Protein AF-A0AB37HZ57-F1 (afdb_monomer_lite)

Sequence (129 aa):
MDNQESNLYPVRDLVLKEKDLIFTVYRKDIIKSRVSRKMRKGKSGIIESEYCYCLPEKIIKKKRFYQNQLPNARYIKKLCILNNERRIVQEIPILRVLQSRSGALNFGIDRSKFTEEVNKYIRKEECNE

Radius of gyration: 17.88 Å; chains: 1; bounding box: 34×40×71 Å

Foldseek 3Di:
DDPPDPPDDDVVVVDDDPVLQEAEDEPVQKDWDFDDPVNPPPDPPRDRRDTWIKGAPVNCVVDPSNVVSVVSQQNHQWYFYAYPVRDGPDIFGFPGWDQDPNRMITTHTPVVVVVVVVVVVVVVVVVVD

Structure (mmCIF, N/CA/C/O backbone):
data_AF-A0AB37HZ57-F1
#
_entry.id   AF-A0AB37HZ57-F1
#
loop_
_atom_site.group_PDB
_atom_site.id
_atom_site.type_symbol
_atom_site.label_atom_id
_atom_site.label_alt_id
_atom_site.label_comp_id
_atom_site.label_asym_id
_atom_site.label_entity_id
_atom_site.label_seq_id
_atom_site.pdbx_PDB_ins_code
_atom_site.Cartn_x
_atom_site.Cartn_y
_atom_site.Cartn_z
_atom_site.occupancy
_atom_site.B_iso_or_equiv
_atom_site.auth_seq_id
_atom_site.auth_comp_id
_atom_site.auth_asym_id
_atom_site.auth_atom_id
_atom_site.pdbx_PDB_model_num
ATOM 1 N N . MET A 1 1 ? 10.531 6.967 -46.966 1.00 40.00 1 MET A N 1
ATOM 2 C CA . MET A 1 1 ? 11.110 6.376 -45.744 1.00 40.00 1 MET A CA 1
ATOM 3 C C . MET A 1 1 ? 10.227 6.827 -44.610 1.00 40.00 1 MET A C 1
ATOM 5 O O . MET A 1 1 ? 10.283 7.994 -44.246 1.00 40.00 1 MET A O 1
ATOM 9 N N . ASP A 1 2 ? 9.338 5.948 -44.165 1.00 45.19 2 ASP A N 1
ATOM 10 C CA . ASP A 1 2 ? 8.450 6.241 -43.047 1.00 45.19 2 ASP A CA 1
ATOM 11 C C . ASP A 1 2 ? 9.291 6.368 -41.778 1.00 45.19 2 ASP A C 1
ATOM 13 O O . ASP A 1 2 ? 10.042 5.456 -41.424 1.00 45.19 2 ASP A O 1
ATOM 17 N N . ASN A 1 3 ? 9.205 7.528 -41.128 1.00 50.66 3 ASN A N 1
ATOM 18 C CA . ASN A 1 3 ? 9.802 7.756 -39.822 1.00 50.66 3 ASN A CA 1
ATOM 19 C C . ASN A 1 3 ? 9.140 6.791 -38.833 1.00 50.66 3 ASN A C 1
ATOM 21 O O . ASN A 1 3 ? 8.027 7.035 -38.374 1.00 50.66 3 ASN A O 1
ATOM 25 N N . GLN A 1 4 ? 9.821 5.691 -38.510 1.00 57.97 4 GLN A N 1
ATOM 26 C CA . GLN A 1 4 ? 9.498 4.902 -37.329 1.00 57.97 4 GLN A CA 1
ATOM 27 C C . GLN A 1 4 ? 9.702 5.810 -36.115 1.00 57.97 4 GLN A C 1
ATOM 29 O O . GLN A 1 4 ? 10.832 6.029 -35.676 1.00 57.97 4 GLN A O 1
ATOM 34 N N . GLU A 1 5 ? 8.614 6.385 -35.601 1.00 60.81 5 GLU A N 1
ATOM 35 C CA . GLU A 1 5 ? 8.634 7.047 -34.303 1.00 60.81 5 GLU A CA 1
ATOM 36 C C . GLU A 1 5 ? 9.216 6.065 -33.284 1.00 60.81 5 GLU A C 1
ATOM 38 O O . GLU A 1 5 ? 8.769 4.924 -33.149 1.00 60.81 5 GLU A O 1
ATOM 43 N N . SER A 1 6 ? 10.286 6.485 -32.611 1.00 66.12 6 SER A N 1
ATOM 44 C CA . SER A 1 6 ? 10.957 5.651 -31.625 1.00 66.12 6 SER A CA 1
ATOM 45 C C . SER A 1 6 ? 9.946 5.277 -30.532 1.00 66.12 6 SER A C 1
ATOM 47 O O . SER A 1 6 ? 9.426 6.159 -29.851 1.00 66.12 6 SER A O 1
ATOM 49 N N . ASN A 1 7 ? 9.717 3.979 -30.313 1.00 68.44 7 ASN A N 1
ATOM 50 C CA . ASN A 1 7 ? 8.858 3.440 -29.243 1.00 68.44 7 ASN A CA 1
ATOM 51 C C . ASN A 1 7 ? 9.414 3.680 -27.817 1.00 68.44 7 ASN A C 1
ATOM 53 O O . ASN A 1 7 ? 8.986 3.035 -26.858 1.00 68.44 7 ASN A O 1
ATOM 57 N N . LEU A 1 8 ? 10.415 4.548 -27.660 1.00 80.00 8 LEU A N 1
ATOM 58 C CA . LEU A 1 8 ? 11.048 4.842 -26.383 1.00 80.00 8 LEU A CA 1
ATOM 59 C C . LEU A 1 8 ? 10.315 5.982 -25.678 1.00 80.00 8 LEU A C 1
ATOM 61 O O . LEU A 1 8 ? 10.064 7.038 -26.256 1.00 80.00 8 LEU A O 1
ATOM 65 N N . TYR A 1 9 ? 10.027 5.783 -24.393 1.00 73.94 9 TYR A N 1
ATOM 66 C CA . TYR A 1 9 ? 9.503 6.849 -23.551 1.00 73.94 9 TYR A CA 1
ATOM 67 C C . TYR A 1 9 ? 10.554 7.957 -23.381 1.00 73.94 9 TYR A C 1
ATOM 69 O O . TYR A 1 9 ? 11.706 7.661 -23.043 1.00 73.94 9 TYR A O 1
ATOM 77 N N . PRO A 1 10 ? 10.174 9.234 -23.549 1.00 77.88 10 PRO A N 1
ATOM 78 C CA . PRO A 1 10 ? 11.018 10.361 -23.182 1.00 77.88 10 PRO A CA 1
ATOM 79 C C . PRO A 1 10 ? 11.508 10.239 -21.733 1.00 77.88 10 PRO A C 1
ATOM 81 O O . PRO A 1 10 ? 10.733 9.893 -20.844 1.00 77.88 10 PRO A O 1
ATOM 84 N N . VAL A 1 11 ? 12.771 10.591 -21.458 1.00 77.44 11 VAL A N 1
ATOM 85 C CA . VAL A 1 11 ? 13.366 10.498 -20.104 1.00 77.44 11 VAL A CA 1
ATOM 86 C C . VAL A 1 11 ? 12.505 11.197 -19.047 1.00 77.44 11 VAL A C 1
ATOM 88 O O . VAL A 1 11 ? 12.324 10.674 -17.953 1.00 77.44 11 VAL A O 1
ATOM 91 N N . ARG A 1 12 ? 11.907 12.343 -19.393 1.00 75.12 12 ARG A N 1
ATOM 92 C CA . ARG A 1 12 ? 10.976 13.088 -18.527 1.00 75.12 12 ARG A CA 1
ATOM 93 C C . ARG A 1 12 ? 9.761 12.270 -18.069 1.00 75.12 12 ARG A C 1
ATOM 95 O O . ARG A 1 12 ? 9.268 12.503 -16.972 1.00 75.12 12 ARG A O 1
ATOM 102 N N . ASP A 1 13 ? 9.311 11.314 -18.878 1.00 71.38 13 ASP A N 1
ATOM 103 C CA . ASP A 1 13 ? 8.165 10.449 -18.586 1.00 71.38 13 ASP A CA 1
ATOM 104 C C . ASP A 1 13 ? 8.575 9.231 -17.739 1.00 71.38 13 ASP A C 1
ATOM 106 O O . ASP A 1 13 ? 7.723 8.552 -17.172 1.00 71.38 13 ASP A O 1
ATOM 110 N N . LEU A 1 14 ? 9.884 8.984 -17.600 1.00 78.62 14 LEU A N 1
ATOM 111 C CA . LEU A 1 14 ? 10.457 7.969 -16.710 1.00 78.62 14 LEU A CA 1
ATOM 112 C C . LEU A 1 14 ? 10.701 8.498 -15.286 1.00 78.62 14 LEU A C 1
ATOM 114 O O . LEU A 1 14 ? 10.965 7.711 -14.373 1.00 78.62 14 LEU A O 1
ATOM 118 N N . VAL A 1 15 ? 10.633 9.819 -15.080 1.00 84.69 15 VAL A N 1
ATOM 119 C CA . VAL A 1 15 ? 10.831 10.447 -13.769 1.00 84.69 15 VAL A CA 1
ATOM 120 C C . VAL A 1 15 ? 9.539 10.376 -12.958 1.00 84.69 15 VAL A C 1
ATOM 122 O O . VAL A 1 15 ? 8.493 10.877 -13.370 1.00 84.69 15 VAL A O 1
ATOM 125 N N . LEU A 1 16 ? 9.628 9.788 -11.766 1.00 86.00 16 LEU A N 1
ATOM 126 C CA . LEU A 1 16 ? 8.512 9.718 -10.825 1.00 86.00 16 LEU A CA 1
ATOM 127 C C . LEU A 1 16 ? 8.184 11.104 -10.268 1.00 86.00 16 LEU A C 1
ATOM 129 O O . LEU A 1 16 ? 9.069 11.825 -9.809 1.00 86.00 16 LEU A O 1
ATOM 133 N N . LYS A 1 17 ? 6.897 11.442 -10.241 1.00 89.31 17 LYS A N 1
ATOM 134 C CA . LYS A 1 17 ? 6.364 12.627 -9.559 1.00 89.31 17 LYS A CA 1
ATOM 135 C C . LYS A 1 17 ? 5.893 12.243 -8.159 1.00 89.31 17 LYS A C 1
ATOM 137 O O . LYS A 1 17 ? 5.670 11.071 -7.871 1.00 89.31 17 LYS A O 1
ATOM 142 N N . GLU A 1 18 ? 5.664 13.221 -7.286 1.00 88.94 18 GLU A N 1
ATOM 143 C CA . GLU A 1 18 ? 5.202 12.953 -5.912 1.00 88.94 18 GLU A CA 1
ATOM 144 C C . GLU A 1 18 ? 3.930 12.097 -5.865 1.00 88.94 18 GLU A C 1
ATOM 146 O O . GLU A 1 18 ? 3.846 11.146 -5.090 1.00 88.94 18 GLU A O 1
ATOM 151 N N . LYS A 1 19 ? 2.973 12.367 -6.763 1.00 89.69 19 LYS A N 1
ATOM 152 C CA . LYS A 1 19 ? 1.745 11.570 -6.903 1.00 89.69 19 LYS A CA 1
ATOM 153 C C . LYS A 1 19 ? 2.009 10.093 -7.221 1.00 89.69 19 LYS A C 1
ATOM 155 O O . LYS A 1 19 ? 1.213 9.245 -6.839 1.00 89.69 19 LYS A O 1
ATOM 160 N N . ASP A 1 20 ? 3.121 9.784 -7.888 1.00 91.00 20 ASP A N 1
ATOM 161 C CA . ASP A 1 20 ? 3.502 8.423 -8.277 1.00 91.00 20 ASP A CA 1
ATOM 162 C C . ASP A 1 20 ? 4.106 7.639 -7.103 1.00 91.00 20 ASP A C 1
ATOM 164 O O . ASP A 1 20 ? 4.248 6.420 -7.175 1.00 91.00 20 ASP A O 1
ATOM 168 N N . LEU A 1 21 ? 4.442 8.329 -6.007 1.00 95.12 21 LEU A N 1
ATOM 169 C CA . LEU A 1 21 ? 4.914 7.737 -4.755 1.00 95.12 21 LEU A CA 1
ATOM 170 C C . LEU A 1 21 ? 3.761 7.403 -3.795 1.00 95.12 21 LEU A C 1
ATOM 172 O O . LEU A 1 21 ? 4.005 6.860 -2.712 1.00 95.12 21 LEU A O 1
ATOM 176 N N . ILE A 1 22 ? 2.519 7.720 -4.171 1.00 96.38 22 ILE A N 1
ATOM 177 C CA . ILE A 1 22 ? 1.321 7.522 -3.357 1.00 96.38 22 ILE A CA 1
ATOM 178 C C . ILE A 1 22 ? 0.486 6.398 -3.961 1.00 96.38 22 ILE A C 1
ATOM 180 O O . ILE A 1 22 ? 0.133 6.424 -5.136 1.00 96.38 22 ILE A O 1
ATOM 184 N N . PHE A 1 23 ? 0.133 5.415 -3.136 1.00 97.62 23 PHE A N 1
ATOM 185 C CA . PHE A 1 23 ? -0.824 4.379 -3.506 1.00 97.62 23 PHE A CA 1
ATOM 186 C C . PHE A 1 23 ? -2.129 4.616 -2.758 1.00 97.62 23 PHE A C 1
ATOM 188 O O . PHE A 1 23 ? -2.129 4.744 -1.536 1.00 97.62 23 PHE A O 1
ATOM 195 N N . THR A 1 24 ? -3.253 4.649 -3.467 1.00 97.50 24 THR A N 1
ATOM 196 C CA . THR A 1 24 ? -4.583 4.809 -2.870 1.00 97.50 24 THR A CA 1
ATOM 197 C C . THR A 1 24 ? -5.365 3.507 -2.896 1.00 97.50 24 THR A C 1
ATOM 199 O O . THR A 1 24 ? -5.432 2.810 -3.912 1.00 97.50 24 THR A O 1
ATOM 202 N N . VAL A 1 25 ? -5.999 3.187 -1.768 1.00 97.69 25 VAL A N 1
ATOM 203 C CA . VAL A 1 25 ? -6.759 1.950 -1.584 1.00 97.69 25 VAL A CA 1
ATOM 204 C C . VAL A 1 25 ? -8.041 2.176 -0.807 1.00 97.69 25 VAL A C 1
ATOM 206 O O . VAL A 1 25 ? -8.049 2.907 0.173 1.00 97.69 25 VAL A O 1
ATOM 209 N N . TYR A 1 26 ? -9.140 1.535 -1.199 1.00 98.19 26 TYR A N 1
ATOM 210 C CA . TYR A 1 26 ? -10.350 1.570 -0.379 1.00 98.19 26 TYR A CA 1
ATOM 211 C C . TYR A 1 26 ? -10.184 0.690 0.860 1.00 98.19 26 TYR A C 1
ATOM 213 O O . TYR A 1 26 ? -9.735 -0.452 0.763 1.00 98.19 26 TYR A O 1
ATOM 221 N N . ARG A 1 27 ? -10.650 1.170 2.017 1.00 97.12 27 ARG A N 1
ATOM 222 C CA . ARG A 1 27 ? -10.609 0.428 3.289 1.00 97.12 27 ARG A CA 1
ATOM 223 C C . ARG A 1 27 ? -11.206 -0.978 3.183 1.00 97.12 27 ARG A C 1
ATOM 225 O O . ARG A 1 27 ? -10.669 -1.907 3.767 1.00 97.12 27 ARG A O 1
ATOM 232 N N . LYS A 1 28 ? -12.290 -1.143 2.416 1.00 96.81 28 LYS A N 1
ATOM 233 C CA . LYS A 1 28 ? -12.971 -2.437 2.210 1.00 96.81 28 LYS A CA 1
ATOM 234 C C . LYS A 1 28 ? -12.178 -3.456 1.387 1.00 96.81 28 LYS A C 1
ATOM 236 O O . LYS A 1 28 ? -12.529 -4.628 1.370 1.00 96.81 28 LYS A O 1
ATOM 241 N N . ASP A 1 29 ? -11.157 -3.002 0.667 1.00 97.50 29 ASP A N 1
ATOM 242 C CA . ASP A 1 29 ? -10.391 -3.820 -0.273 1.00 97.50 29 ASP A CA 1
ATOM 243 C C . ASP A 1 29 ? -9.047 -4.281 0.300 1.00 97.50 29 ASP A C 1
ATOM 245 O O . ASP A 1 29 ? -8.414 -5.173 -0.267 1.00 97.50 29 ASP A O 1
ATOM 249 N N . ILE A 1 30 ? -8.603 -3.670 1.401 1.00 9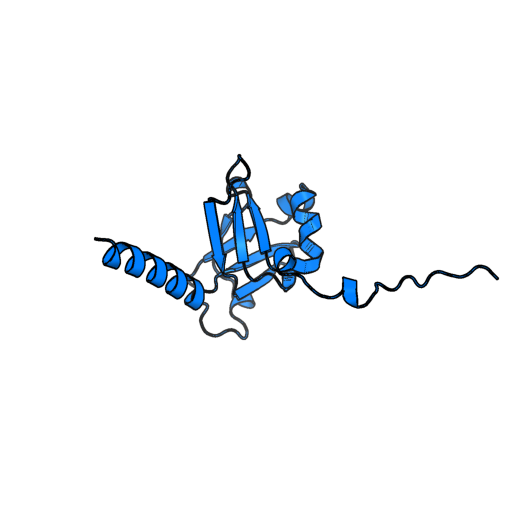6.81 30 ILE A N 1
ATOM 250 C CA . ILE A 1 30 ? -7.310 -3.935 2.020 1.00 96.81 30 ILE A CA 1
ATOM 251 C C . ILE A 1 30 ? -7.485 -4.645 3.356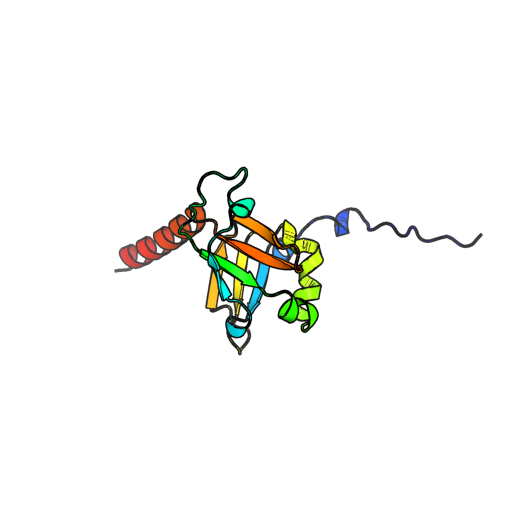 1.00 96.81 30 ILE A C 1
ATOM 253 O O . ILE A 1 30 ? -8.377 -4.329 4.140 1.00 96.81 30 ILE A O 1
ATOM 257 N N . ILE A 1 31 ? -6.610 -5.607 3.626 1.00 95.81 31 ILE A N 1
ATOM 258 C CA . ILE A 1 31 ? -6.631 -6.387 4.862 1.00 95.81 31 ILE A CA 1
ATOM 259 C C . ILE A 1 31 ? -5.332 -6.190 5.634 1.00 95.81 31 ILE A C 1
ATOM 261 O O . ILE A 1 31 ? -4.283 -5.915 5.052 1.00 95.81 31 ILE A O 1
ATOM 265 N N . LYS A 1 32 ? -5.389 -6.356 6.954 1.00 94.12 32 LYS A N 1
ATOM 266 C CA . LYS A 1 32 ? -4.181 -6.473 7.774 1.00 94.12 32 LYS A CA 1
ATOM 267 C C . LYS A 1 32 ? -3.666 -7.905 7.671 1.00 94.12 32 LYS A C 1
ATOM 269 O O . LYS A 1 32 ? -4.439 -8.851 7.780 1.00 94.12 32 LYS A O 1
ATOM 274 N N . SER A 1 33 ? -2.369 -8.058 7.456 1.00 89.94 33 SER A N 1
ATOM 275 C CA . SER A 1 33 ? -1.694 -9.354 7.372 1.00 89.94 33 SER A CA 1
ATOM 276 C C . SER A 1 33 ? -0.430 -9.320 8.215 1.00 89.94 33 SER A C 1
ATOM 278 O O . SER A 1 33 ? 0.128 -8.251 8.435 1.00 89.94 33 SER A O 1
ATOM 280 N N . ARG A 1 34 ? 0.054 -10.472 8.681 1.00 89.00 34 ARG A N 1
ATOM 281 C CA . ARG A 1 34 ? 1.348 -10.533 9.372 1.00 89.00 34 ARG A CA 1
ATOM 282 C C . ARG A 1 34 ? 2.492 -10.246 8.404 1.00 89.00 34 ARG A C 1
ATOM 284 O O . ARG A 1 34 ? 2.453 -10.639 7.233 1.00 89.00 34 ARG A O 1
ATOM 291 N N . VAL A 1 35 ? 3.531 -9.593 8.908 1.00 86.12 35 VAL A N 1
ATOM 292 C CA . VAL A 1 35 ? 4.760 -9.344 8.156 1.00 86.12 35 VAL A CA 1
ATOM 293 C C . VAL A 1 35 ? 5.440 -10.671 7.808 1.00 86.12 35 VAL A C 1
ATOM 295 O O . VAL A 1 35 ? 5.847 -11.446 8.671 1.00 86.12 35 VAL A O 1
ATOM 298 N N . SER A 1 36 ? 5.646 -10.914 6.513 1.00 83.94 36 SER A N 1
ATOM 299 C CA . SER A 1 36 ? 6.395 -12.088 6.052 1.00 83.94 36 SER A CA 1
ATOM 300 C C . SER A 1 36 ? 7.910 -11.927 6.237 1.00 83.94 36 SER A C 1
ATOM 302 O O . SER A 1 36 ? 8.447 -10.822 6.151 1.00 83.94 36 SER A O 1
ATOM 304 N N . ARG A 1 37 ? 8.642 -13.045 6.355 1.00 82.25 37 ARG A N 1
ATOM 305 C CA . ARG A 1 37 ? 10.123 -13.060 6.371 1.00 82.25 37 ARG A CA 1
ATOM 306 C C . ARG A 1 37 ? 10.749 -12.282 5.208 1.00 82.25 37 ARG A C 1
ATOM 308 O O . ARG A 1 37 ? 11.751 -11.599 5.388 1.00 82.25 37 ARG A O 1
ATOM 315 N N . LYS A 1 38 ? 10.142 -12.347 4.014 1.00 84.56 38 LYS A N 1
ATOM 316 C CA . LYS A 1 38 ? 10.620 -11.627 2.820 1.00 84.56 38 LYS A CA 1
ATOM 317 C C . LYS A 1 38 ? 10.569 -10.111 2.992 1.00 84.56 38 LYS A C 1
ATOM 319 O O . LYS A 1 38 ? 11.447 -9.427 2.480 1.00 84.56 38 LYS A O 1
ATOM 324 N N . MET A 1 39 ? 9.570 -9.605 3.715 1.00 83.19 39 MET A N 1
ATOM 325 C CA . MET A 1 39 ? 9.438 -8.179 4.015 1.00 83.19 39 MET A CA 1
ATOM 326 C C . MET A 1 39 ? 10.574 -7.686 4.917 1.00 83.19 39 MET A C 1
ATOM 328 O O . MET A 1 39 ? 11.066 -6.584 4.711 1.00 83.19 39 MET A O 1
ATOM 332 N N . ARG A 1 40 ? 11.043 -8.532 5.844 1.00 79.44 40 ARG A N 1
ATOM 333 C CA . ARG A 1 40 ? 12.124 -8.212 6.791 1.00 79.44 40 ARG A CA 1
ATOM 334 C C . ARG A 1 40 ? 13.524 -8.239 6.163 1.00 79.44 40 ARG A C 1
ATOM 336 O O . ARG A 1 40 ? 14.448 -7.614 6.673 1.00 79.44 40 ARG A O 1
ATOM 343 N N . LYS A 1 41 ? 13.721 -8.973 5.059 1.00 80.50 41 LYS A N 1
ATOM 344 C CA . LYS A 1 41 ? 15.058 -9.186 4.479 1.00 80.50 41 LYS A CA 1
ATOM 345 C C . LYS A 1 41 ? 15.693 -7.861 4.029 1.00 80.50 41 LYS A C 1
ATOM 347 O O . LYS A 1 41 ? 15.180 -7.201 3.124 1.00 80.50 41 LYS A O 1
ATOM 352 N N . GLY A 1 42 ? 16.844 -7.528 4.620 1.00 71.44 42 GLY A N 1
ATOM 353 C CA . GLY A 1 42 ? 17.641 -6.345 4.273 1.00 71.44 42 GLY A CA 1
ATOM 354 C C . GLY A 1 42 ? 17.084 -5.019 4.800 1.00 71.44 42 GLY A C 1
ATOM 355 O O . GLY A 1 42 ? 17.475 -3.964 4.303 1.00 71.44 42 GLY A O 1
ATOM 356 N N . LYS A 1 43 ? 16.150 -5.053 5.762 1.00 68.12 43 LYS A N 1
ATOM 357 C CA . LYS A 1 43 ? 15.612 -3.863 6.429 1.00 68.12 43 LYS A CA 1
ATOM 358 C C . LYS A 1 43 ? 15.603 -4.074 7.941 1.00 68.12 43 LYS A C 1
ATOM 360 O O . LYS A 1 43 ? 14.874 -4.925 8.442 1.00 68.12 43 LYS A O 1
ATOM 365 N N . SER A 1 44 ? 16.418 -3.299 8.653 1.00 61.66 44 SER A N 1
ATOM 366 C CA . SER A 1 44 ? 16.312 -3.157 10.105 1.00 61.66 44 SER A CA 1
ATOM 367 C C . SER A 1 44 ? 14.986 -2.466 10.449 1.00 61.66 44 SER A C 1
ATOM 369 O O . SER A 1 44 ? 14.531 -1.594 9.710 1.00 61.66 44 SER A O 1
ATOM 371 N N . GLY A 1 45 ? 14.335 -2.888 11.536 1.00 62.41 45 GLY A N 1
ATOM 372 C CA . GLY A 1 45 ? 13.135 -2.219 12.057 1.00 62.41 45 GLY A CA 1
ATOM 373 C C . GLY A 1 45 ? 11.775 -2.803 11.657 1.00 62.41 45 GLY A C 1
ATOM 374 O O . GLY A 1 45 ? 10.767 -2.203 12.002 1.00 62.41 45 GLY A O 1
ATOM 375 N N . ILE A 1 46 ? 11.707 -3.956 10.975 1.00 67.94 46 ILE A N 1
ATOM 376 C CA . ILE A 1 46 ? 10.433 -4.674 10.768 1.00 67.94 46 ILE A CA 1
ATOM 377 C C . ILE A 1 46 ? 10.419 -5.968 11.592 1.00 67.94 46 ILE A C 1
ATOM 379 O O . ILE A 1 46 ? 11.165 -6.904 11.289 1.00 67.94 46 ILE A O 1
ATOM 383 N N . ILE A 1 47 ? 9.545 -6.043 12.598 1.00 70.38 47 ILE A N 1
ATOM 384 C CA . ILE A 1 47 ? 9.426 -7.195 13.506 1.00 70.38 47 ILE A CA 1
ATOM 385 C C . ILE A 1 47 ? 8.391 -8.208 12.973 1.00 70.38 47 ILE A C 1
ATOM 387 O O . ILE A 1 47 ? 7.440 -7.858 12.280 1.00 70.38 47 ILE A O 1
ATOM 391 N N . GLU A 1 48 ? 8.579 -9.502 13.252 1.00 65.94 48 GLU A N 1
ATOM 392 C CA . GLU A 1 48 ? 7.694 -10.588 12.787 1.00 65.94 48 GLU A CA 1
ATOM 393 C C . GLU A 1 48 ? 6.253 -10.494 13.296 1.00 65.94 48 GLU A C 1
ATOM 395 O O . GLU A 1 48 ? 5.319 -10.803 12.557 1.00 65.94 48 GLU A O 1
ATOM 400 N N . SER A 1 49 ? 6.078 -10.077 14.548 1.00 73.50 49 SER A N 1
ATOM 401 C CA . SER A 1 49 ? 4.771 -9.932 15.190 1.00 73.50 49 SER A CA 1
ATOM 402 C C . SER A 1 49 ? 3.973 -8.737 14.663 1.00 73.50 49 SER A C 1
ATOM 404 O O . SER A 1 49 ? 2.788 -8.611 14.973 1.00 73.50 49 SER A O 1
ATOM 406 N N . GLU A 1 50 ? 4.583 -7.873 13.849 1.00 81.56 50 GLU A N 1
ATOM 407 C CA . GLU A 1 50 ? 3.897 -6.732 13.267 1.00 81.56 50 GLU A CA 1
ATOM 408 C C . GLU A 1 50 ? 2.978 -7.115 12.108 1.00 81.56 50 GLU A C 1
ATOM 410 O O . GLU A 1 50 ? 3.091 -8.164 11.461 1.00 81.56 50 GLU A O 1
ATOM 415 N N . TYR A 1 51 ? 2.061 -6.197 11.817 1.00 89.12 51 TYR A N 1
ATOM 416 C CA . TYR A 1 51 ? 1.207 -6.270 10.648 1.00 89.12 51 TYR A CA 1
ATOM 417 C C . TYR A 1 51 ? 1.721 -5.381 9.512 1.00 89.12 51 TYR A C 1
ATOM 419 O O . TYR A 1 51 ? 2.268 -4.299 9.721 1.00 89.12 51 TYR A O 1
ATOM 427 N N . CYS A 1 52 ? 1.471 -5.834 8.292 1.00 92.62 52 CYS A N 1
ATOM 428 C CA . CYS A 1 52 ? 1.477 -5.049 7.073 1.00 92.62 52 CYS A CA 1
ATOM 429 C C . CYS A 1 52 ? 0.043 -4.913 6.549 1.00 92.62 52 CYS A C 1
ATOM 431 O O . CYS A 1 52 ? -0.876 -5.613 6.989 1.00 92.62 52 CYS A O 1
ATOM 433 N N . TYR A 1 53 ? -0.150 -4.027 5.579 1.00 96.00 53 TYR A N 1
ATOM 434 C CA . TYR A 1 53 ? -1.384 -4.011 4.805 1.00 96.00 53 TYR A CA 1
ATOM 435 C C . TYR A 1 53 ? -1.224 -4.858 3.546 1.00 96.00 53 TYR A C 1
ATOM 437 O O . TYR A 1 53 ? -0.179 -4.826 2.905 1.00 96.00 53 TYR A O 1
ATOM 445 N N . CYS A 1 54 ? -2.246 -5.624 3.181 1.00 96.31 54 CYS A N 1
ATOM 446 C CA . CYS A 1 54 ? -2.240 -6.492 2.011 1.00 96.31 54 CYS A CA 1
ATOM 447 C C . CYS A 1 54 ? -3.447 -6.193 1.123 1.00 96.31 54 CYS A C 1
ATOM 449 O O . CYS A 1 54 ? -4.588 -6.229 1.584 1.00 96.31 54 CYS A O 1
ATOM 451 N N . LEU A 1 55 ? -3.185 -5.914 -0.153 1.00 97.44 55 LEU A N 1
ATOM 452 C CA . LEU A 1 55 ? -4.189 -5.787 -1.201 1.00 97.44 55 LEU A CA 1
ATOM 453 C C . LEU A 1 55 ? -4.210 -7.090 -2.022 1.00 97.44 55 LEU A C 1
ATOM 455 O O . LEU A 1 55 ? -3.245 -7.369 -2.746 1.00 97.44 55 LEU A O 1
ATOM 459 N N . PRO A 1 56 ? -5.277 -7.907 -1.919 1.00 97.06 56 PRO A N 1
ATOM 460 C CA . PRO A 1 56 ? -5.340 -9.201 -2.589 1.00 97.06 56 PRO A CA 1
ATOM 461 C C . PRO A 1 56 ? -5.329 -9.081 -4.115 1.00 97.06 56 PRO A C 1
ATOM 463 O O . PRO A 1 56 ? -5.993 -8.219 -4.690 1.00 97.06 56 PRO A O 1
ATOM 466 N N . GLU A 1 57 ? -4.660 -10.015 -4.787 1.00 95.94 57 GLU A N 1
ATOM 467 C CA . GLU A 1 57 ? -4.557 -10.043 -6.252 1.00 95.94 57 GLU A CA 1
ATOM 468 C C . GLU A 1 57 ? -5.922 -10.075 -6.949 1.00 95.94 57 GLU A C 1
ATOM 470 O O . GLU A 1 57 ? -6.145 -9.290 -7.870 1.00 95.94 57 GLU A O 1
ATOM 475 N N . LYS A 1 58 ? -6.872 -10.880 -6.458 1.00 96.44 58 LYS A N 1
ATOM 476 C CA . LYS A 1 58 ? -8.249 -10.906 -6.982 1.00 96.44 58 LYS A CA 1
ATOM 477 C C . LYS A 1 58 ? -8.889 -9.515 -7.066 1.00 96.44 58 LYS A C 1
ATOM 479 O O . LYS A 1 58 ? -9.640 -9.227 -7.994 1.00 96.44 58 LYS A O 1
ATOM 484 N N . ILE A 1 59 ? -8.581 -8.637 -6.110 1.00 96.75 59 ILE A N 1
ATOM 485 C CA . ILE A 1 59 ? -9.108 -7.273 -6.070 1.00 96.75 59 ILE A CA 1
ATOM 486 C C . ILE A 1 59 ? -8.372 -6.380 -7.073 1.00 96.75 59 ILE A C 1
ATOM 488 O O . ILE A 1 59 ? -9.017 -5.624 -7.800 1.00 96.75 59 ILE A O 1
ATOM 492 N N . ILE A 1 60 ? -7.046 -6.509 -7.158 1.00 95.81 60 ILE A N 1
ATOM 493 C CA . ILE A 1 60 ? -6.203 -5.788 -8.124 1.00 95.81 60 ILE A CA 1
ATOM 494 C C . ILE A 1 60 ? -6.642 -6.108 -9.558 1.00 95.81 60 ILE A C 1
ATOM 496 O O . ILE A 1 60 ? -6.880 -5.205 -10.357 1.00 95.81 60 ILE A O 1
ATOM 500 N N . LYS A 1 61 ? -6.819 -7.393 -9.878 1.00 94.94 61 LYS A N 1
ATOM 501 C CA . LYS A 1 61 ? -7.253 -7.851 -11.204 1.00 94.94 61 LYS A CA 1
ATOM 502 C C . LYS A 1 61 ? -8.666 -7.390 -11.558 1.00 94.94 61 LYS A C 1
ATOM 504 O O . LYS A 1 61 ? -8.933 -7.107 -12.718 1.00 94.94 61 LYS A O 1
ATOM 509 N N . LYS A 1 62 ? -9.558 -7.262 -10.573 1.00 96.31 62 LYS A N 1
ATOM 510 C CA . LYS A 1 62 ? -10.947 -6.844 -10.808 1.00 96.31 62 LYS A CA 1
ATOM 511 C C . LYS A 1 62 ? -11.107 -5.335 -11.025 1.00 96.31 62 LYS A C 1
ATOM 513 O O . LYS A 1 62 ? -12.082 -4.923 -11.646 1.00 96.31 62 LYS A O 1
ATOM 518 N N . LYS A 1 63 ? -10.212 -4.492 -10.492 1.00 95.81 63 LYS A N 1
ATOM 519 C CA . LYS A 1 63 ? -10.410 -3.031 -10.479 1.00 95.81 63 LYS A CA 1
ATOM 520 C C . LYS A 1 63 ? -9.299 -2.287 -11.212 1.00 95.81 63 LYS A C 1
ATOM 522 O O . LYS A 1 63 ? -8.185 -2.164 -10.705 1.00 95.81 63 LYS A O 1
ATOM 527 N N . ARG A 1 64 ? -9.653 -1.657 -12.340 1.00 95.50 64 ARG A N 1
ATOM 528 C CA . ARG A 1 64 ? -8.754 -0.787 -13.126 1.00 95.50 64 ARG A CA 1
ATOM 529 C C . ARG A 1 64 ? -8.131 0.340 -12.294 1.00 95.50 64 ARG A C 1
ATOM 531 O O . ARG A 1 64 ? -6.980 0.697 -12.506 1.00 95.50 64 ARG A O 1
ATOM 538 N N . PHE A 1 65 ? -8.860 0.826 -11.285 1.00 95.06 65 PHE A N 1
ATOM 539 C CA . PHE A 1 65 ? -8.365 1.793 -10.298 1.00 95.06 65 PHE A CA 1
ATOM 540 C C . PHE A 1 65 ? -7.021 1.385 -9.665 1.00 95.06 65 PHE A C 1
ATOM 542 O O . PHE A 1 65 ? -6.147 2.230 -9.492 1.00 95.06 65 PHE A O 1
ATOM 549 N N . TYR A 1 66 ? -6.832 0.099 -9.353 1.00 95.69 66 TYR A N 1
ATOM 550 C CA . TYR A 1 66 ? -5.570 -0.405 -8.805 1.00 95.69 66 TYR A CA 1
ATOM 551 C C . TYR A 1 66 ? -4.535 -0.674 -9.886 1.00 95.69 66 TYR A C 1
ATOM 553 O O . TYR A 1 66 ? -3.364 -0.365 -9.694 1.00 95.69 66 TYR A O 1
ATOM 561 N N . GLN A 1 67 ? -4.967 -1.203 -11.030 1.00 94.12 67 GLN A N 1
ATOM 562 C CA . GLN A 1 67 ? -4.082 -1.525 -12.151 1.00 94.12 67 GLN A CA 1
ATOM 563 C C . GLN A 1 67 ? -3.311 -0.302 -12.647 1.00 94.12 67 GLN A C 1
ATOM 565 O O . GLN A 1 67 ? -2.108 -0.392 -12.868 1.00 94.12 67 GLN A O 1
ATOM 570 N N . ASN A 1 68 ? -3.974 0.853 -12.721 1.00 92.75 68 ASN A N 1
ATOM 571 C CA . ASN A 1 68 ? -3.357 2.104 -13.162 1.00 92.75 68 ASN A CA 1
ATOM 572 C C . ASN A 1 68 ? -2.219 2.586 -12.239 1.00 92.75 68 ASN A C 1
ATOM 574 O O . ASN A 1 68 ? -1.384 3.370 -12.671 1.00 92.75 68 ASN A O 1
ATOM 578 N N . GLN A 1 69 ? -2.174 2.127 -10.984 1.00 93.50 69 GLN A N 1
ATOM 579 C CA . GLN A 1 69 ? -1.146 2.500 -10.004 1.00 93.50 69 GLN A CA 1
ATOM 580 C C . GLN A 1 69 ? 0.015 1.489 -9.951 1.00 93.50 69 GLN A C 1
ATOM 582 O O . GLN A 1 69 ? 1.071 1.779 -9.388 1.00 93.50 69 GLN A O 1
ATOM 587 N N . LEU A 1 70 ? -0.154 0.293 -10.535 1.00 91.50 70 LEU A N 1
ATOM 588 C CA . LEU A 1 70 ? 0.842 -0.784 -10.484 1.00 91.50 70 LEU A CA 1
ATOM 589 C C . LEU A 1 70 ? 2.205 -0.451 -11.102 1.00 91.50 70 LEU A C 1
ATOM 591 O O . LEU A 1 70 ? 3.192 -0.910 -10.520 1.00 91.50 70 LEU A O 1
ATOM 595 N N . PRO A 1 71 ? 2.314 0.322 -12.205 1.00 89.25 71 PRO A N 1
ATOM 596 C CA . PRO A 1 71 ? 3.614 0.627 -12.806 1.00 89.25 71 PRO A CA 1
ATOM 597 C C . PRO A 1 71 ? 4.619 1.210 -11.803 1.00 89.25 71 PRO A C 1
ATOM 599 O O . PRO A 1 71 ? 5.808 0.897 -11.852 1.00 89.25 71 PRO A O 1
ATOM 602 N N . ASN A 1 72 ? 4.119 1.963 -10.817 1.00 88.25 72 ASN A N 1
ATOM 603 C CA . ASN A 1 72 ? 4.936 2.653 -9.822 1.00 88.25 72 ASN A CA 1
ATOM 604 C C . ASN A 1 72 ? 4.929 1.971 -8.441 1.00 88.25 72 ASN A C 1
ATOM 606 O O . ASN A 1 72 ? 5.577 2.449 -7.511 1.00 88.25 72 ASN A O 1
ATOM 610 N N . ALA A 1 73 ? 4.270 0.811 -8.293 1.00 91.00 73 ALA A N 1
ATOM 611 C CA . ALA A 1 73 ? 4.026 0.164 -6.998 1.00 91.00 73 ALA A CA 1
ATOM 612 C C . ALA A 1 73 ? 5.302 -0.113 -6.178 1.00 91.00 73 ALA A C 1
ATOM 614 O O . ALA A 1 73 ? 5.283 -0.050 -4.950 1.00 91.00 73 ALA A O 1
ATOM 615 N N . ARG A 1 74 ? 6.433 -0.394 -6.839 1.00 90.06 74 ARG A N 1
ATOM 616 C CA . ARG A 1 74 ? 7.729 -0.638 -6.174 1.00 90.06 74 ARG A CA 1
ATOM 617 C C . ARG A 1 74 ? 8.327 0.603 -5.501 1.00 90.06 74 ARG A C 1
ATOM 619 O O . ARG A 1 74 ? 9.198 0.454 -4.647 1.00 90.06 74 ARG A O 1
ATOM 626 N N . TYR A 1 75 ? 7.900 1.799 -5.902 1.00 92.50 75 TYR A N 1
ATOM 627 C CA . TYR A 1 75 ? 8.463 3.075 -5.455 1.00 92.50 75 TYR A CA 1
ATOM 628 C C . TYR A 1 75 ? 7.615 3.782 -4.399 1.00 92.50 75 TYR A C 1
ATOM 630 O O . TYR A 1 75 ? 8.061 4.780 -3.836 1.00 92.50 75 TYR A O 1
ATOM 638 N N . ILE A 1 76 ? 6.427 3.251 -4.109 1.00 95.44 76 ILE A N 1
ATOM 639 C CA . ILE A 1 76 ? 5.466 3.831 -3.173 1.00 95.44 76 ILE A CA 1
ATOM 640 C C . ILE A 1 76 ? 6.107 4.091 -1.810 1.00 95.44 76 ILE A C 1
ATOM 642 O O . ILE 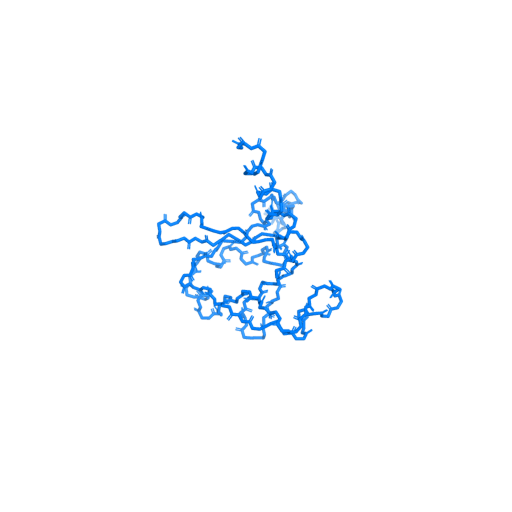A 1 76 ? 6.761 3.223 -1.225 1.00 95.44 76 ILE A O 1
ATOM 646 N N . LYS A 1 77 ? 5.873 5.302 -1.307 1.00 95.69 77 LYS A N 1
ATOM 647 C CA . LYS A 1 77 ? 6.309 5.799 0.001 1.00 95.69 77 LYS A CA 1
ATOM 648 C C . LYS A 1 77 ? 5.151 6.096 0.939 1.00 95.69 77 LYS A C 1
ATOM 650 O O . LYS A 1 77 ? 5.379 6.190 2.140 1.00 95.69 77 LYS A O 1
ATOM 655 N N . LYS A 1 78 ? 3.928 6.229 0.425 1.00 96.94 78 LYS A N 1
ATOM 656 C CA . LYS A 1 78 ? 2.733 6.503 1.227 1.00 96.94 78 LYS A CA 1
ATOM 657 C C . LYS A 1 78 ? 1.543 5.699 0.711 1.00 96.94 78 LYS A C 1
ATOM 659 O O . LYS A 1 78 ? 1.304 5.629 -0.491 1.00 96.94 78 LYS A O 1
ATOM 664 N N . LEU A 1 79 ? 0.805 5.090 1.629 1.00 97.50 79 LEU A N 1
ATOM 665 C CA . LEU A 1 79 ? -0.454 4.406 1.374 1.00 97.50 79 LEU A CA 1
ATOM 666 C C . LEU A 1 79 ? -1.592 5.252 1.947 1.00 97.50 79 LEU A C 1
ATOM 668 O O . LEU A 1 79 ? -1.668 5.443 3.158 1.00 97.50 79 LEU A O 1
ATOM 672 N N . CYS A 1 80 ? -2.484 5.728 1.085 1.00 97.56 80 CYS A N 1
ATOM 673 C CA . CYS A 1 80 ? -3.671 6.479 1.476 1.00 97.56 80 CYS A CA 1
ATOM 674 C C . CYS A 1 80 ? -4.890 5.550 1.450 1.00 97.56 80 CYS A C 1
ATOM 676 O O . CYS A 1 80 ? -5.259 5.000 0.407 1.00 97.56 80 CYS A O 1
ATOM 678 N N . ILE A 1 81 ? -5.524 5.368 2.605 1.00 97.62 81 ILE A N 1
ATOM 679 C CA . ILE A 1 81 ? -6.741 4.576 2.750 1.00 97.62 81 ILE A CA 1
ATOM 680 C C . ILE A 1 81 ? -7.949 5.489 2.557 1.00 97.62 81 ILE A C 1
ATOM 682 O O . ILE A 1 81 ? -8.111 6.487 3.255 1.00 97.62 81 ILE A O 1
ATOM 686 N N . LEU A 1 82 ? -8.813 5.112 1.621 1.00 98.19 82 LEU A N 1
ATOM 687 C CA . LEU A 1 82 ? -10.044 5.801 1.266 1.00 98.19 82 LEU A CA 1
ATOM 688 C C . LEU A 1 82 ? -11.256 5.159 1.951 1.00 98.19 82 LEU A C 1
ATOM 690 O O . LEU A 1 82 ? -11.354 3.929 2.048 1.00 98.19 82 LEU A O 1
ATOM 694 N N . ASN A 1 83 ? -12.225 5.978 2.357 1.00 96.88 83 AS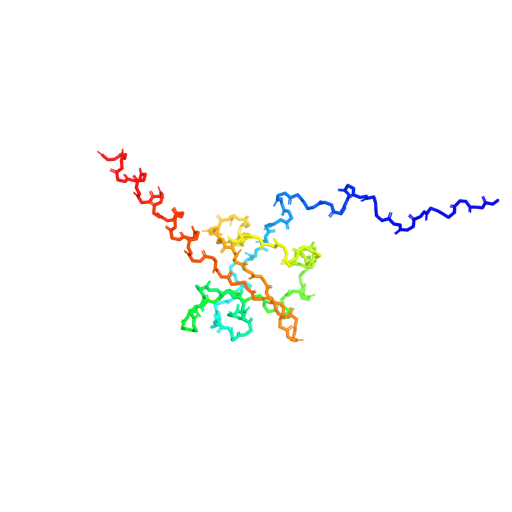N A N 1
ATOM 695 C CA . ASN A 1 83 ? -13.580 5.509 2.655 1.00 96.88 83 ASN A CA 1
ATOM 696 C C . ASN A 1 83 ? -14.391 5.270 1.359 1.00 96.88 83 ASN A C 1
ATOM 698 O O . ASN A 1 83 ? -13.885 5.417 0.246 1.00 96.88 83 ASN A O 1
ATOM 702 N N . ASN A 1 84 ? -15.669 4.894 1.487 1.00 95.44 84 ASN A N 1
ATOM 703 C CA . ASN A 1 84 ? -16.542 4.669 0.325 1.00 95.44 84 ASN A CA 1
ATOM 704 C C . ASN A 1 84 ? -16.843 5.952 -0.478 1.00 95.44 84 ASN A C 1
ATOM 706 O O . ASN A 1 84 ? -17.127 5.855 -1.667 1.00 95.44 84 ASN A O 1
ATOM 710 N N . GLU A 1 85 ? -16.716 7.128 0.140 1.00 96.38 85 GLU A N 1
ATOM 711 C CA . GLU A 1 85 ? -16.907 8.453 -0.473 1.00 96.38 85 GLU A CA 1
ATOM 712 C C . GLU A 1 85 ? -15.638 8.983 -1.162 1.00 96.38 85 GLU A C 1
ATOM 714 O O . GLU A 1 85 ? -15.611 10.124 -1.613 1.00 96.38 85 GLU A O 1
ATOM 719 N N . ARG A 1 86 ? -14.571 8.172 -1.248 1.00 94.50 86 ARG A N 1
ATOM 720 C CA . ARG A 1 86 ? -13.254 8.550 -1.800 1.00 94.50 86 ARG A CA 1
ATOM 721 C C . ARG A 1 86 ? -12.499 9.608 -0.994 1.00 94.50 86 ARG A C 1
ATOM 723 O O . ARG A 1 86 ? -11.540 10.184 -1.499 1.00 94.50 86 ARG A O 1
ATOM 730 N N . ARG A 1 87 ? -12.877 9.830 0.263 1.00 97.31 87 ARG A N 1
ATOM 731 C CA . ARG A 1 87 ? -12.124 10.686 1.185 1.00 97.31 87 ARG A CA 1
ATOM 732 C C . ARG A 1 87 ? -10.999 9.886 1.829 1.00 97.31 87 ARG A C 1
ATOM 734 O O . ARG A 1 87 ? -11.206 8.731 2.212 1.00 97.31 87 ARG A O 1
ATOM 741 N N . ILE A 1 88 ? -9.821 10.498 1.944 1.00 96.94 88 ILE A N 1
ATOM 742 C CA . ILE A 1 88 ? -8.681 9.918 2.660 1.00 96.94 88 ILE A CA 1
ATOM 743 C C . ILE A 1 88 ? -9.020 9.913 4.149 1.00 96.94 88 ILE A C 1
ATOM 745 O O . ILE A 1 88 ? -9.281 10.959 4.731 1.00 96.94 88 ILE A O 1
ATOM 749 N N . VAL A 1 89 ? -9.036 8.726 4.751 1.00 96.44 89 VAL A N 1
ATOM 750 C CA . VAL A 1 89 ? -9.287 8.540 6.190 1.00 96.44 89 VAL A CA 1
ATOM 751 C C . VAL A 1 89 ? -8.035 8.140 6.955 1.00 96.44 89 VAL A C 1
ATOM 753 O O . VAL A 1 89 ? -8.026 8.186 8.179 1.00 96.44 89 VAL A O 1
ATOM 756 N N . GLN A 1 90 ? -6.989 7.709 6.250 1.00 94.25 90 GLN A N 1
ATOM 757 C CA . GLN A 1 90 ? -5.709 7.397 6.865 1.00 94.25 90 GLN A CA 1
ATOM 758 C C . GLN A 1 90 ? -4.584 7.501 5.841 1.00 94.25 90 GLN A C 1
ATOM 760 O O . GLN A 1 90 ? -4.708 6.988 4.728 1.00 94.25 90 GLN A O 1
ATOM 765 N N . GLU A 1 91 ? -3.471 8.100 6.243 1.00 95.31 91 GLU A N 1
ATOM 766 C CA . GLU A 1 91 ? -2.212 8.071 5.506 1.00 95.31 91 GLU A CA 1
ATOM 767 C C . GLU A 1 91 ? -1.195 7.248 6.285 1.00 95.31 91 GLU A C 1
ATOM 769 O O . GLU A 1 91 ? -1.092 7.361 7.505 1.00 95.31 91 GLU A O 1
ATOM 774 N N . ILE A 1 92 ? -0.488 6.359 5.594 1.00 94.69 92 ILE A N 1
ATOM 775 C CA . ILE A 1 92 ? 0.459 5.442 6.222 1.00 94.69 92 ILE A CA 1
ATOM 776 C C . ILE A 1 92 ? 1.774 5.516 5.449 1.00 94.69 92 ILE A C 1
ATOM 778 O O . ILE A 1 92 ? 1.785 5.202 4.253 1.00 94.69 92 ILE A O 1
ATOM 782 N N . PRO A 1 93 ? 2.892 5.888 6.088 1.00 94.88 93 PRO A N 1
ATOM 783 C CA . PRO A 1 93 ? 4.193 5.861 5.450 1.00 94.88 93 PRO A CA 1
ATOM 784 C C . PRO A 1 93 ? 4.617 4.406 5.216 1.00 94.88 93 PRO A C 1
ATOM 786 O O . PRO A 1 93 ? 4.448 3.523 6.062 1.00 94.88 93 PRO A O 1
ATOM 789 N N . ILE A 1 94 ? 5.146 4.149 4.024 1.00 94.06 94 ILE A N 1
ATOM 790 C CA . ILE A 1 94 ? 5.496 2.820 3.533 1.00 94.06 94 ILE A CA 1
ATOM 791 C C . ILE A 1 94 ? 7.005 2.710 3.397 1.00 94.06 94 ILE A C 1
ATOM 793 O O . ILE A 1 94 ? 7.649 3.443 2.644 1.00 94.06 94 ILE A O 1
ATOM 797 N N . LEU A 1 95 ? 7.557 1.722 4.094 1.00 91.50 95 LEU A N 1
ATOM 798 C CA . LEU A 1 95 ? 8.970 1.383 4.027 1.00 91.50 95 LEU A CA 1
ATOM 799 C C . LEU A 1 95 ? 9.281 0.618 2.738 1.00 91.50 95 LEU A C 1
ATOM 801 O O . LEU A 1 95 ? 10.317 0.835 2.102 1.00 91.50 95 LEU A O 1
ATOM 805 N N . ARG A 1 96 ? 8.389 -0.306 2.359 1.00 90.56 96 ARG A N 1
ATOM 806 C CA . ARG A 1 96 ? 8.536 -1.139 1.164 1.00 90.56 96 ARG A CA 1
ATOM 807 C C . ARG A 1 96 ? 7.211 -1.749 0.722 1.00 90.56 96 ARG A C 1
ATOM 809 O O . ARG A 1 96 ? 6.388 -2.136 1.548 1.00 90.56 96 ARG A O 1
ATOM 816 N N . VAL A 1 97 ? 7.079 -1.951 -0.586 1.00 93.69 97 VAL A N 1
ATOM 817 C CA . VAL A 1 97 ? 6.035 -2.787 -1.185 1.00 93.69 97 VAL A CA 1
ATOM 818 C C . VAL A 1 97 ? 6.639 -4.094 -1.695 1.00 93.69 97 VAL A C 1
ATOM 820 O O . VAL A 1 97 ? 7.686 -4.096 -2.344 1.00 93.69 97 VAL A O 1
ATOM 823 N N . LEU A 1 98 ? 5.983 -5.216 -1.401 1.00 92.56 98 LEU A N 1
ATOM 824 C CA . LEU A 1 98 ? 6.314 -6.527 -1.953 1.00 92.56 98 LEU A CA 1
ATOM 825 C C . LEU A 1 98 ? 5.111 -7.143 -2.647 1.00 92.56 98 LEU A C 1
ATOM 827 O O . LEU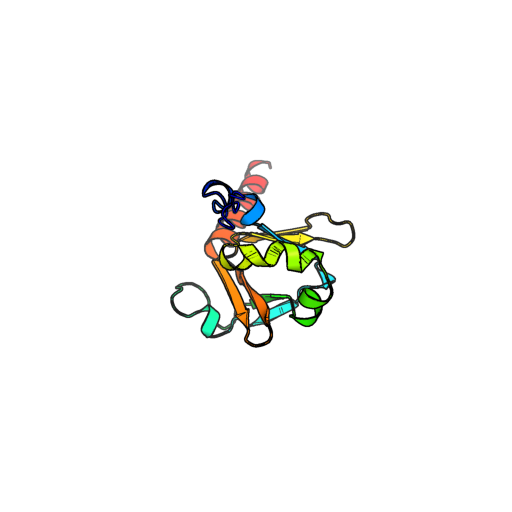 A 1 98 ? 4.052 -7.316 -2.044 1.00 92.56 98 LEU A O 1
ATOM 831 N N . GLN A 1 99 ? 5.317 -7.573 -3.885 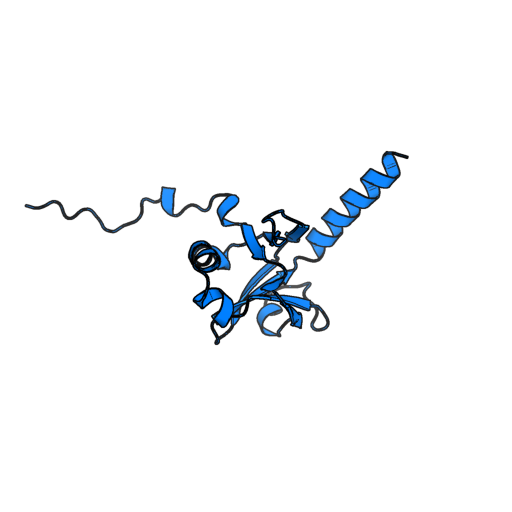1.00 92.50 99 GLN A N 1
ATOM 832 C CA . GLN A 1 99 ? 4.370 -8.439 -4.560 1.00 92.50 99 GLN A CA 1
ATOM 833 C C . GLN A 1 99 ? 4.641 -9.897 -4.176 1.00 92.50 99 GLN A C 1
ATOM 835 O O . GLN A 1 99 ? 5.764 -10.399 -4.252 1.00 92.50 99 GLN A O 1
ATOM 840 N N . SER A 1 100 ? 3.603 -10.574 -3.704 1.00 90.00 100 SER A N 1
ATOM 841 C CA . SER A 1 100 ? 3.634 -12.014 -3.461 1.00 90.00 100 SER A CA 1
ATOM 842 C C . SER A 1 100 ? 3.609 -12.793 -4.780 1.00 90.00 100 SER A C 1
ATOM 844 O O . SER A 1 100 ? 3.293 -12.242 -5.831 1.00 90.00 100 SER A O 1
ATOM 846 N N . ARG A 1 101 ? 3.895 -14.102 -4.733 1.00 87.69 101 ARG A N 1
ATOM 847 C CA . ARG A 1 101 ? 3.824 -14.968 -5.926 1.00 87.69 101 ARG A CA 1
ATOM 848 C C . ARG A 1 101 ? 2.425 -15.019 -6.540 1.00 87.69 101 ARG A C 1
ATOM 850 O O . ARG A 1 101 ? 2.312 -15.134 -7.749 1.00 87.69 101 ARG A O 1
ATOM 857 N N . SER A 1 102 ? 1.382 -14.902 -5.718 1.00 88.00 102 SER A N 1
ATOM 858 C CA . SER A 1 102 ? -0.000 -14.821 -6.193 1.00 88.00 102 SER A CA 1
ATOM 859 C C . SER A 1 102 ? -0.354 -13.451 -6.769 1.00 88.00 102 SER A C 1
ATOM 861 O O . SER A 1 102 ? -1.483 -13.259 -7.178 1.00 88.00 102 SER A O 1
ATOM 863 N N . GLY A 1 103 ? 0.563 -12.479 -6.776 1.00 90.50 103 GLY A N 1
ATOM 864 C CA . GLY A 1 103 ? 0.329 -11.135 -7.299 1.00 90.50 103 GLY A CA 1
ATOM 865 C C . GLY A 1 103 ? -0.229 -10.136 -6.282 1.00 90.50 103 GLY A C 1
ATOM 866 O O . GLY A 1 103 ? -0.353 -8.959 -6.615 1.00 90.50 103 GLY A O 1
ATOM 867 N N . ALA A 1 104 ? -0.535 -10.555 -5.045 1.00 94.81 104 ALA A N 1
ATOM 868 C CA . ALA A 1 104 ? -1.035 -9.652 -4.004 1.00 94.81 104 ALA A CA 1
ATOM 869 C C . ALA A 1 104 ? 0.065 -8.685 -3.549 1.00 94.81 104 ALA A C 1
ATOM 871 O O . ALA A 1 104 ? 1.214 -9.109 -3.372 1.00 94.81 104 ALA A O 1
ATOM 872 N N . LEU A 1 105 ? -0.287 -7.420 -3.321 1.00 96.25 105 LEU A N 1
ATOM 873 C CA . LEU A 1 105 ? 0.643 -6.394 -2.848 1.00 96.25 105 LEU A CA 1
ATOM 874 C C . LEU A 1 105 ? 0.624 -6.312 -1.328 1.00 96.25 105 LEU A C 1
ATOM 876 O O . LEU A 1 105 ? -0.434 -6.198 -0.721 1.00 96.25 105 LEU A O 1
ATOM 880 N N . ASN A 1 106 ? 1.804 -6.337 -0.720 1.00 95.06 106 ASN A N 1
ATOM 881 C CA . ASN A 1 106 ? 2.002 -6.183 0.713 1.00 95.06 106 ASN A CA 1
ATOM 882 C C . ASN A 1 106 ? 2.762 -4.882 0.963 1.00 95.06 106 ASN A C 1
ATOM 884 O O . ASN A 1 106 ? 3.849 -4.692 0.423 1.00 95.06 106 ASN A O 1
ATOM 888 N N . PHE A 1 107 ? 2.205 -4.019 1.800 1.00 95.31 107 PHE A N 1
ATOM 889 C CA . PHE A 1 107 ? 2.720 -2.703 2.149 1.00 95.31 107 PHE A CA 1
ATOM 890 C C . PHE A 1 107 ? 3.296 -2.764 3.565 1.00 95.31 107 PHE A C 1
ATOM 892 O O . PHE A 1 107 ? 2.556 -2.808 4.551 1.00 95.31 107 PHE A O 1
ATOM 899 N N . GLY A 1 108 ? 4.623 -2.834 3.661 1.00 93.00 108 GLY A N 1
ATOM 900 C CA . GLY A 1 108 ? 5.346 -2.764 4.927 1.00 93.00 108 GLY A CA 1
ATOM 901 C C . GLY A 1 108 ? 5.356 -1.331 5.448 1.00 93.00 108 GLY A C 1
ATOM 902 O O . GLY A 1 108 ? 5.781 -0.423 4.735 1.00 93.00 108 GLY A O 1
ATOM 903 N N . ILE A 1 109 ? 4.877 -1.141 6.674 1.00 92.19 109 ILE A N 1
ATOM 904 C CA . ILE A 1 109 ? 4.744 0.175 7.306 1.00 92.19 109 ILE A CA 1
ATOM 905 C C . ILE A 1 109 ? 6.127 0.674 7.730 1.00 92.19 109 ILE A C 1
ATOM 907 O O . ILE A 1 109 ? 6.919 -0.086 8.284 1.00 92.19 109 ILE A O 1
ATOM 911 N N . ASP A 1 110 ? 6.414 1.948 7.476 1.00 91.19 110 ASP A N 1
ATOM 912 C CA . ASP A 1 110 ? 7.573 2.634 8.046 1.00 91.19 110 ASP A CA 1
ATOM 913 C C . ASP A 1 110 ? 7.224 3.102 9.463 1.00 91.19 110 ASP A C 1
ATOM 915 O O . ASP A 1 110 ? 6.623 4.157 9.658 1.00 91.19 110 ASP A O 1
ATOM 919 N N . ARG A 1 111 ? 7.526 2.265 10.461 1.00 86.69 111 ARG A N 1
ATOM 920 C CA . ARG A 1 111 ? 7.158 2.533 11.858 1.00 86.69 111 ARG A CA 1
ATOM 921 C C . ARG A 1 111 ? 7.853 3.751 12.431 1.00 86.69 111 ARG A C 1
ATOM 923 O O . ARG A 1 111 ? 7.203 4.504 13.143 1.00 86.69 111 ARG A O 1
ATOM 930 N N . SER A 1 112 ? 9.127 3.956 12.110 1.00 86.75 112 SER A N 1
ATOM 931 C CA . SER A 1 112 ? 9.875 5.120 12.581 1.00 86.75 112 SER A CA 1
ATOM 932 C C . SER A 1 112 ? 9.199 6.405 12.113 1.00 86.75 112 SER A C 1
ATOM 934 O O . SER A 1 112 ? 8.828 7.229 12.945 1.00 86.75 112 SER A O 1
ATOM 936 N N . LYS A 1 113 ? 8.902 6.516 10.810 1.00 88.56 113 LYS A N 1
ATOM 937 C CA . LYS A 1 113 ? 8.187 7.684 10.276 1.00 88.56 113 LYS A CA 1
ATOM 938 C C . LYS A 1 113 ? 6.775 7.817 10.817 1.00 88.56 113 LYS A C 1
ATOM 940 O O . LYS A 1 113 ? 6.358 8.919 11.145 1.00 88.56 113 LYS A O 1
ATOM 945 N N . PHE A 1 114 ? 6.044 6.711 10.928 1.00 86.06 114 PHE A N 1
ATOM 946 C CA . PHE A 1 114 ? 4.684 6.746 11.457 1.00 86.06 114 PHE A CA 1
ATOM 947 C C . PHE A 1 114 ? 4.659 7.277 12.896 1.00 86.06 114 PHE A C 1
ATOM 949 O O . PHE A 1 114 ? 3.852 8.141 13.220 1.00 86.06 114 PHE A O 1
ATOM 956 N N . THR A 1 115 ? 5.569 6.806 13.751 1.00 85.75 115 THR A N 1
ATOM 957 C CA . THR A 1 115 ? 5.692 7.279 15.135 1.00 85.75 115 THR A CA 1
ATOM 958 C C . THR A 1 115 ? 6.126 8.743 15.197 1.00 85.75 115 THR A C 1
ATOM 960 O O . THR A 1 115 ? 5.577 9.503 15.988 1.00 85.75 115 THR A O 1
ATOM 963 N N . GLU A 1 116 ? 7.067 9.175 14.353 1.00 86.31 116 GLU A N 1
ATOM 964 C CA . GLU A 1 116 ? 7.452 10.589 14.252 1.00 86.31 116 GLU A CA 1
ATOM 965 C C . GLU A 1 116 ? 6.277 11.487 13.848 1.00 86.31 116 GLU A C 1
ATOM 967 O O . GLU A 1 116 ? 6.103 12.561 14.423 1.00 86.31 116 GLU A O 1
ATOM 972 N N . GLU A 1 117 ? 5.471 11.063 12.872 1.00 84.88 117 GLU A N 1
ATOM 973 C CA . GLU A 1 117 ? 4.271 11.784 12.443 1.00 84.88 117 GLU A CA 1
ATOM 974 C C . GLU A 1 117 ? 3.263 11.883 13.591 1.00 84.88 117 GLU A C 1
ATOM 976 O O . GLU A 1 117 ? 2.869 12.991 13.947 1.00 84.88 117 GLU A O 1
ATOM 981 N N . VAL A 1 118 ? 2.914 10.762 14.233 1.00 83.31 118 VAL A N 1
ATOM 982 C CA . VAL A 1 118 ? 1.983 10.735 15.376 1.00 83.31 118 VAL A CA 1
ATOM 983 C C . VAL A 1 118 ? 2.471 11.627 16.520 1.00 83.31 118 VAL A C 1
ATOM 985 O O . VAL A 1 118 ? 1.704 12.438 17.029 1.00 83.31 118 VAL A O 1
ATOM 988 N N . ASN A 1 119 ? 3.755 11.559 16.875 1.00 84.00 119 ASN A N 1
ATOM 989 C CA . ASN A 1 119 ? 4.321 12.392 17.937 1.00 84.00 119 ASN A CA 1
ATOM 990 C C . ASN A 1 119 ? 4.265 13.890 17.603 1.00 84.00 119 ASN A C 1
ATOM 992 O O . ASN A 1 119 ? 4.084 14.707 18.501 1.00 84.00 119 ASN A O 1
ATOM 996 N N . LYS A 1 120 ? 4.409 14.277 16.327 1.00 79.75 120 LYS A N 1
ATOM 997 C CA . LYS A 1 120 ? 4.226 15.677 15.904 1.00 79.75 120 LYS A CA 1
ATOM 998 C C . LYS A 1 120 ? 2.779 16.135 16.056 1.00 79.75 120 LYS A C 1
ATOM 1000 O O . LYS A 1 120 ? 2.572 17.302 16.368 1.00 79.75 120 LYS A O 1
ATOM 1005 N N . TYR A 1 121 ? 1.807 15.259 15.802 1.00 73.94 121 TYR A N 1
ATOM 1006 C CA . TYR A 1 121 ? 0.394 15.580 16.004 1.00 73.94 121 TYR A CA 1
ATOM 1007 C C . TYR A 1 121 ? 0.071 15.743 17.489 1.00 73.94 121 TYR A C 1
ATOM 1009 O O . TYR A 1 121 ? -0.430 16.796 17.862 1.00 73.94 121 TYR A O 1
ATOM 1017 N N . ILE A 1 122 ? 0.468 14.784 18.331 1.00 75.50 122 ILE A N 1
ATOM 1018 C CA . ILE A 1 122 ? 0.230 14.836 19.785 1.00 75.50 122 ILE A CA 1
ATOM 1019 C C . ILE A 1 122 ? 0.829 16.113 20.392 1.00 75.50 122 ILE A C 1
ATOM 1021 O O . ILE A 1 122 ? 0.127 16.877 21.042 1.00 75.50 122 ILE A O 1
ATOM 1025 N N . ARG A 1 123 ? 2.092 16.433 20.079 1.00 68.75 123 ARG A N 1
ATOM 1026 C CA . ARG A 1 123 ? 2.741 17.661 20.581 1.00 68.75 123 ARG A CA 1
ATOM 1027 C C . ARG A 1 123 ? 2.074 18.955 20.112 1.00 68.75 123 ARG A C 1
ATOM 1029 O O . ARG A 1 123 ? 2.206 19.978 20.767 1.00 68.75 123 ARG A O 1
ATOM 1036 N N . LYS A 1 124 ? 1.420 18.954 18.947 1.00 66.94 124 LYS A N 1
ATOM 1037 C CA . LYS A 1 124 ? 0.676 20.128 18.466 1.00 66.94 124 LYS A CA 1
ATOM 1038 C C . LYS A 1 124 ? -0.651 20.300 19.193 1.00 66.94 124 LYS A C 1
ATOM 1040 O O . LYS A 1 124 ? -1.099 21.432 19.306 1.00 66.94 124 LYS A O 1
ATOM 1045 N N . GLU A 1 125 ? -1.280 19.219 19.636 1.00 63.00 125 GLU A N 1
ATOM 1046 C CA . GLU A 1 125 ? -2.493 19.295 20.454 1.00 63.00 125 GLU A CA 1
ATOM 1047 C C . GLU A 1 125 ? -2.145 19.798 21.862 1.00 63.00 125 GLU A C 1
ATOM 1049 O O . GLU A 1 125 ? -2.768 20.740 22.328 1.00 63.00 125 GLU A O 1
ATOM 1054 N N . GLU A 1 126 ? -1.050 19.309 22.452 1.00 61.53 126 GLU A N 1
ATOM 1055 C CA . GLU A 1 126 ? -0.563 19.733 23.779 1.00 61.53 126 GLU A CA 1
ATOM 1056 C C . GLU A 1 126 ? -0.070 21.195 23.855 1.00 61.53 126 GLU A C 1
ATOM 1058 O O . GLU A 1 126 ? -0.001 21.757 24.941 1.00 61.53 126 GLU A O 1
ATOM 1063 N N . CYS A 1 127 ? 0.318 21.823 22.737 1.00 56.31 127 CYS A N 1
ATOM 1064 C CA . CYS A 1 127 ? 0.763 23.230 22.705 1.00 56.31 127 CYS A CA 1
ATOM 1065 C C . CYS A 1 127 ? -0.334 24.229 22.298 1.00 56.31 127 CYS A C 1
ATOM 1067 O O . CYS A 1 127 ? -0.049 25.423 22.211 1.00 56.31 127 CYS A O 1
ATOM 1069 N N . ASN A 1 128 ? -1.541 23.754 21.978 1.00 55.28 128 ASN A N 1
ATOM 1070 C CA . ASN A 1 128 ? -2.696 24.599 21.655 1.00 55.28 128 ASN A CA 1
ATOM 1071 C C . ASN A 1 128 ? -3.773 24.575 22.763 1.00 55.28 128 ASN A C 1
ATOM 1073 O O . ASN A 1 128 ? -4.858 25.119 22.548 1.00 55.28 128 ASN A O 1
ATOM 1077 N N . GLU A 1 129 ? -3.469 23.966 23.914 1.00 46.50 129 GLU A N 1
ATOM 1078 C CA . GLU A 1 129 ? -4.185 24.099 25.195 1.00 46.50 129 GLU A CA 1
ATOM 1079 C C . GLU A 1 129 ? -3.430 25.058 26.127 1.00 46.50 129 GLU A C 1
ATOM 1081 O O . GLU A 1 129 ? -4.113 25.814 26.856 1.00 46.50 129 GLU A O 1
#

Organism: Enterococcus faecium (NCBI:txid1352)

Secondary structure (DSSP, 8-state):
-------PPPHHHHSPPGGGGEEEEEGGG-EEEEPPHHHHTT-TT--TTSEEEEE-HHHHHH-HHHHTTGGGGGG--EEEEE-TTS-EEEEEEEEEEEE-TTS-EEEEE-HHHHHHHHHHHHHHHHT--

pLDDT: mean 85.78, std 13.12, range [40.0, 98.19]